Protein 3CFY (pdb70)

Nearest PDB structures (foldseek):
  3cfy-assembly1_A  TM=1.008E+00  e=1.230E-26  Vibrio parahaemolyticus RIMD 2210633
  1mvo-assembly1_A-2  TM=9.222E-01  e=8.672E-12  Bacillus subtilis
  3crn-assembly1_B  TM=9.341E-01  e=2.463E-11  Methanospirillum hungatei JF-1
  4l4u-assembly1_A-2  TM=9.033E-01  e=1.283E-11  Aquifex aeolicus VF5
  6ont-assembly1_A-2  TM=9.443E-01  e=9.083E-11  Francisella tularensis subsp. novicida U112

CATH classification: 3.40.50.2300

Organism: Vibrio parahaemolyticus serotype O3:K6 (strain RIMD 2210633) (NCBI:txid223926)

Secondary structure (DSSP, 8-state):
---EEEEE-S-TTHHHHHHHHTTTSSSEEEEESSHHHHHHHHHHH--SEEEE-SB-SSSBHHHHHHHHHHTT---EEEEEESS--HHHHHHHHHTT-SEEEESS--HHHHHHHHHHHHHHHHHHHTTS--

Foldseek 3Di:
DAFEEEEEALPVVVVVVLCVLCVVPRHHYDYDRALVVLLVCCVPVVGAEYAFEQDGDPDGSVVSLVSCVVVVRNYAYEYEYEPDDPVNQVVVVVSPHPYYHYPPDDSVRSVVSVVVSSVVSVVVVVVPDD

B-factor: mean 80.43, std 20.16, range [31.16, 146.79]

InterPro domains:
  IPR001789 Signal transduction response regulator, receiver domain [PF00072] (5-114)
  IPR001789 Signal transduction response regulator, receiver domain [PS50110] (4-118)
  IPR001789 Signal transduction response regulator, receiver domain [SM00448] (3-114)
  IPR002078 RNA polymerase sigma factor 54 interaction domain [PF00158] (143-308)
  IPR002078 RNA polymerase sigma factor 54 interaction domain [PS50045] (142-371)
  IPR002197 DNA binding HTH domain, Fis-type [PF02954] (464-500)
  IPR003593 AAA+ ATPase domain [SM00382] (162-304)
  IPR009057 Homedomain-like superfamily [SSF46689] (457-505)
  IPR011006 CheY-like superfamily [SSF52172] (3-186)
  IPR025943 Sigma-54 interaction domain, ATP-binding site 2 [PS00676] (228-243)
  IPR025944 Sigma-54 interaction domain, conserved site [PS00688] (355-364)
  IPR027417 P-loop containing nucleoside triphosphate hydrolase [G3DSA:3.40.50.300] (133-313)
  IPR027417 P-loop containing nucleoside triphosphate hydrolase [SSF52540] (142-385)
  IPR058031 NorR-like, AAA+ ATPase lid domain [PF25601] (314-396)

Solvent-accessible surface area: 7738 Å² total; per-residue (Å²): 234,133,34,82,0,0,0,0,2,62,53,28,93,48,0,115,71,4,62,112,46,2,142,142,38,95,8,52,32,80,40,19,86,35,0,148,54,0,21,91,37,0,83,184,19,130,1,74,0,0,2,0,4,29,158,14,97,74,52,43,0,46,63,0,2,48,96,8,75,155,77,124,26,123,14,11,2,0,1,0,3,63,195,17,63,124,102,75,22,76,73,1,76,141,80,48,6,69,34,31,1,106,49,131,15,96,41,89,124,0,60,84,6,0,35,73,8,20,132,121,40,105,118,131,80,99,102,141,54,241

Radius of gyration: 13.71 Å; Cα contacts (8 Å, |Δi|>4): 197; chains: 1; bounding box: 28×31×40 Å

Sequence (130 aa):
LRPRVLLVEDSTSLAILYKQQYVKDEPYDIFHVETGRDAIQFIERSKPQLIILDLKLPDMSGEDVLDWINQNDIPTSVIIATAHGSVDLAVNLIQKGAEDFLEKKPINADRLKTSVALHLKRAKLEDLVEGH

Structure (mmCIF, N/CA/C/O backbone):
data_3CFY
#
_entry.id   3CFY
#
_cell.length_a   58.203
_cell.length_b   58.203
_cell.length_c   96.692
_cell.angle_alpha   90.00
_cell.angle_beta   90.00
_cell.angle_gamma   90.00
#
_symmetry.space_group_name_H-M   'P 42 21 2'
#
loop_
_entity.id
_entity.type
_entity.pdbx_description
1 polymer 'Putative LuxO repressor protein'
2 water water
#
loop_
_atom_site.group_PDB
_atom_site.id
_atom_site.type_symbol
_atom_site.label_atom_id
_atom_site.label_alt_id
_atom_site.label_comp_id
_atom_site.label_asym_id
_atom_site.label_entity_id
_atom_site.label_seq_id
_atom_site.pdbx_PDB_ins_code
_atom_site.Cartn_x
_atom_site.Cartn_y
_atom_site.Cartn_z
_atom_site.occupancy
_atom_site.B_iso_or_equiv
_atom_site.auth_seq_id
_atom_site.auth_comp_id
_atom_site.auth_asym_id
_atom_site.auth_atom_id
_atom_site.pdbx_PDB_model_num
ATOM 1 N N . LEU A 1 3 ? 5.421 -9.212 29.578 1.00 114.23 1 LEU A N 1
ATOM 2 C CA . LEU A 1 3 ? 5.705 -10.631 29.209 1.00 115.29 1 LEU A CA 1
ATOM 3 C C . LEU A 1 3 ? 6.095 -10.758 27.732 1.00 112.19 1 LEU A C 1
ATOM 4 O O . LEU A 1 3 ? 7.178 -11.252 27.407 1.00 112.51 1 LEU A O 1
ATOM 9 N N . ARG A 1 4 ? 5.204 -10.301 26.851 1.00 105.45 2 ARG A N 1
ATOM 10 C CA . ARG A 1 4 ? 5.387 -10.386 25.401 1.00 92.23 2 ARG A CA 1
ATOM 11 C C . ARG A 1 4 ? 6.029 -9.107 24.860 1.00 84.74 2 ARG A C 1
ATOM 12 O O . ARG A 1 4 ? 5.536 -8.013 25.132 1.00 84.92 2 ARG A O 1
ATOM 20 N N . PRO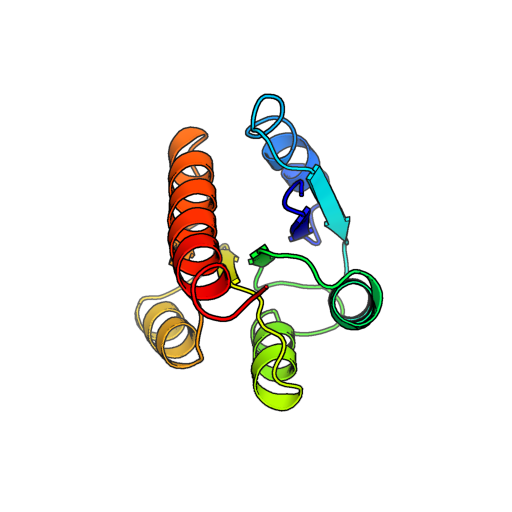 A 1 5 ? 7.142 -9.244 24.111 1.00 79.58 3 PRO A N 1
ATOM 21 C CA . PRO A 1 5 ? 7.874 -8.133 23.478 1.00 75.41 3 PRO A CA 1
ATOM 22 C C . PRO A 1 5 ? 7.067 -7.311 22.468 1.00 71.03 3 PRO A C 1
ATOM 23 O O . PRO A 1 5 ? 6.215 -7.857 21.766 1.00 69.13 3 PRO A O 1
ATOM 27 N N . ARG A 1 6 ? 7.348 -6.007 22.423 1.00 68.52 4 ARG A N 1
ATOM 28 C CA . ARG A 1 6 ? 6.775 -5.081 21.447 1.00 69.07 4 ARG A CA 1
ATOM 29 C C . ARG A 1 6 ? 7.848 -4.620 20.471 1.00 67.77 4 ARG A C 1
ATOM 30 O O . ARG A 1 6 ? 8.930 -4.203 20.886 1.00 73.01 4 ARG A O 1
ATOM 38 N N . VAL A 1 7 ? 7.544 -4.686 19.179 1.00 61.96 5 VAL A N 1
ATOM 39 C CA . VAL A 1 7 ? 8.454 -4.203 18.143 1.00 51.37 5 VAL A CA 1
ATOM 40 C C . VAL A 1 7 ? 7.777 -3.047 17.416 1.00 53.09 5 VAL A C 1
ATOM 41 O O . VAL A 1 7 ? 6.635 -3.180 16.982 1.00 56.14 5 VAL A O 1
ATOM 45 N N . LEU A 1 8 ? 8.460 -1.904 17.325 1.00 51.52 6 LEU A N 1
ATOM 46 C CA . LEU A 1 8 ? 7.974 -0.780 16.515 1.00 53.23 6 LEU A CA 1
ATOM 47 C C . LEU A 1 8 ? 8.663 -0.757 15.156 1.00 49.59 6 LEU A C 1
ATOM 48 O O . LEU A 1 8 ? 9.854 -1.024 15.051 1.00 57.61 6 LEU A O 1
ATOM 53 N N . LEU A 1 9 ? 7.892 -0.437 14.126 1.00 48.72 7 LEU A N 1
ATOM 54 C CA . LEU A 1 9 ? 8.366 -0.378 12.759 1.00 47.94 7 LEU A CA 1
ATOM 55 C C . LEU A 1 9 ? 8.111 1.036 12.303 1.00 51.13 7 LEU A C 1
ATOM 56 O O . LEU A 1 9 ? 6.964 1.481 12.297 1.00 56.13 7 LEU A O 1
ATOM 61 N N . VAL A 1 10 ? 9.166 1.756 11.937 1.00 52.49 8 VAL A N 1
ATOM 62 C CA . VAL A 1 10 ? 9.024 3.157 11.527 1.00 51.12 8 VAL A CA 1
ATOM 63 C C . VAL A 1 10 ? 9.321 3.307 10.038 1.00 60.28 8 VAL A C 1
ATOM 64 O O . VAL A 1 10 ? 10.475 3.426 9.645 1.00 62.53 8 VAL A O 1
ATOM 68 N N . GLU A 1 11 ? 8.270 3.288 9.220 1.00 68.77 9 GLU A N 1
ATOM 69 C CA . GLU A 1 11 ? 8.401 3.343 7.762 1.00 79.82 9 GLU A CA 1
ATOM 70 C C . GLU A 1 11 ? 7.422 4.325 7.146 1.00 82.15 9 GLU A C 1
ATOM 71 O O . GLU A 1 11 ? 6.223 4.251 7.411 1.00 83.53 9 GLU A O 1
ATOM 77 N N . ASP A 1 12 ? 7.934 5.234 6.317 1.00 88.06 10 ASP A N 1
ATOM 78 C CA . ASP A 1 12 ? 7.083 6.115 5.510 1.00 92.75 10 ASP A CA 1
ATOM 79 C C . ASP A 1 12 ? 6.344 5.326 4.424 1.00 93.76 10 ASP A C 1
ATOM 80 O O . ASP A 1 12 ? 5.163 5.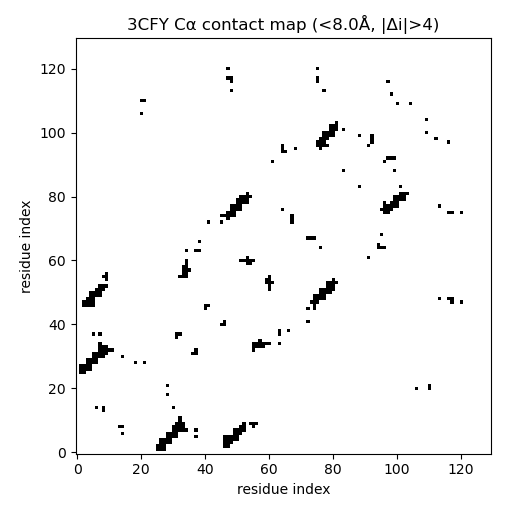567 4.170 1.00 96.69 10 ASP A O 1
ATOM 85 N N . SER A 1 13 ? 7.044 4.375 3.808 1.00 95.16 11 SER A N 1
ATOM 86 C CA . SER A 1 13 ? 6.450 3.462 2.841 1.00 96.88 11 SER A CA 1
ATOM 87 C C . SER A 1 13 ? 5.642 2.392 3.567 1.00 97.48 11 SER A C 1
ATOM 88 O O . SER A 1 13 ? 6.141 1.296 3.850 1.00 97.74 11 SER A O 1
ATOM 91 N N . THR A 1 14 ? 4.383 2.714 3.849 1.00 99.68 12 THR A N 1
ATOM 92 C CA . THR A 1 14 ? 3.496 1.827 4.598 1.00 103.80 12 THR A CA 1
ATOM 93 C C . THR A 1 14 ? 2.942 0.642 3.824 1.00 105.11 12 THR A C 1
ATOM 94 O O . THR A 1 14 ? 2.027 -0.035 4.296 1.00 105.72 12 THR A O 1
ATOM 95 N N . SER A 1 15 ? 3.480 0.411 2.629 1.00 104.89 13 SER A N 1
ATOM 96 C CA . SER A 1 15 ? 3.207 -0.795 1.861 1.00 101.28 13 SER A CA 1
ATOM 97 C C . SER A 1 15 ? 4.265 -1.834 2.224 1.00 99.27 13 SER A C 1
ATOM 98 O O . SER A 1 15 ? 3.968 -3.026 2.343 1.00 103.12 13 SER A O 1
ATOM 101 N N . LEU A 1 16 ? 5.495 -1.358 2.422 1.00 93.47 14 LEU A N 1
ATOM 102 C CA . LEU A 1 16 ? 6.635 -2.196 2.801 1.00 90.17 14 LEU A CA 1
ATOM 103 C C . LEU A 1 16 ? 6.558 -2.646 4.262 1.00 93.85 14 LEU A C 1
ATOM 104 O O . LEU A 1 16 ? 7.140 -3.665 4.647 1.00 93.30 14 LEU A O 1
ATOM 109 N N . ALA A 1 17 ? 5.832 -1.871 5.063 1.00 95.32 15 ALA A N 1
ATOM 110 C CA . ALA A 1 17 ? 5.601 -2.174 6.468 1.00 94.39 15 ALA A CA 1
ATOM 111 C C . ALA A 1 17 ? 4.743 -3.415 6.676 1.00 96.26 15 ALA A C 1
ATOM 112 O O . ALA A 1 17 ? 4.994 -4.188 7.600 1.00 100.08 15 ALA A O 1
ATOM 114 N N . ILE A 1 18 ? 3.733 -3.599 5.827 1.00 96.71 16 ILE A N 1
ATOM 115 C CA . ILE A 1 18 ? 2.846 -4.764 5.920 1.00 100.07 16 ILE A CA 1
ATOM 116 C C . ILE A 1 18 ? 3.583 -6.037 5.490 1.00 98.59 16 ILE A C 1
ATOM 117 O O . ILE A 1 18 ? 3.317 -7.119 6.016 1.00 99.41 16 ILE A O 1
ATOM 122 N N . LEU A 1 19 ? 4.515 -5.892 4.546 1.00 97.02 17 LEU A N 1
ATOM 123 C CA . LEU A 1 19 ? 5.389 -6.988 4.128 1.00 93.78 17 LEU A CA 1
ATOM 124 C C . LEU A 1 19 ? 6.325 -7.392 5.265 1.00 95.20 17 LEU A C 1
ATOM 125 O O . LEU A 1 19 ? 6.600 -8.579 5.469 1.00 94.82 17 LEU A O 1
ATOM 130 N N . TYR A 1 20 ? 6.801 -6.391 6.001 1.00 97.21 18 TYR A N 1
ATOM 131 C CA . TYR A 1 20 ? 7.632 -6.617 7.179 1.00 100.20 18 TYR A CA 1
ATOM 132 C C . TYR A 1 20 ? 6.823 -7.224 8.331 1.00 99.87 18 TYR A C 1
ATOM 133 O O . TYR A 1 20 ? 7.365 -7.968 9.151 1.00 99.32 18 TYR A O 1
ATOM 142 N N . LYS A 1 21 ? 5.530 -6.899 8.379 1.00 98.78 19 LYS A N 1
ATOM 143 C CA . LYS A 1 21 ? 4.589 -7.528 9.308 1.00 95.61 19 LYS A CA 1
ATOM 144 C C . LYS A 1 21 ? 4.253 -8.952 8.868 1.00 93.47 19 LYS A C 1
ATOM 145 O O . LYS A 1 21 ? 3.964 -9.801 9.712 1.00 95.24 19 LYS A O 1
ATOM 151 N N . GLN A 1 22 ? 4.280 -9.191 7.553 1.00 90.89 20 GLN A N 1
ATOM 152 C CA A GLN A 1 22 ? 4.021 -10.515 6.983 0.50 91.11 20 GLN A CA 1
ATOM 153 C CA B GLN A 1 22 ? 4.021 -10.514 6.992 0.50 92.71 20 GLN A CA 1
ATOM 154 C C . GLN A 1 22 ? 5.185 -11.453 7.294 1.00 94.65 20 GLN A C 1
ATOM 155 O O . GLN A 1 22 ? 4.980 -12.640 7.565 1.00 96.72 20 GLN A O 1
ATOM 166 N N . TYR A 1 23 ? 6.401 -10.904 7.256 1.00 97.96 21 TYR A N 1
ATOM 167 C CA . TYR A 1 23 ? 7.629 -11.641 7.567 1.00 100.56 21 TYR A CA 1
ATOM 168 C C . TYR A 1 23 ? 7.647 -12.178 8.996 1.00 97.65 21 TYR A C 1
ATOM 169 O O . TYR A 1 23 ? 8.040 -13.323 9.233 1.00 96.38 21 TYR A O 1
ATOM 178 N N . VAL A 1 24 ? 7.216 -11.338 9.936 1.00 95.08 22 VAL A N 1
ATOM 179 C CA . VAL A 1 24 ? 7.277 -11.650 11.365 1.00 92.38 22 VAL A CA 1
ATOM 180 C C . VAL A 1 24 ? 5.900 -12.043 11.949 1.00 93.05 22 VAL A C 1
ATOM 181 O O . VAL A 1 24 ? 5.695 -11.994 13.168 1.00 87.71 22 VAL A O 1
ATOM 185 N N . LYS A 1 25 ? 4.984 -12.454 11.062 1.00 96.90 23 LYS A N 1
ATOM 186 C CA . LYS A 1 25 ? 3.605 -12.858 11.409 1.00 97.81 23 LYS A CA 1
ATOM 187 C C . LYS A 1 25 ? 3.514 -13.977 12.445 1.00 96.43 23 LYS A C 1
ATOM 188 O O . LYS A 1 25 ? 2.652 -13.942 13.328 1.00 95.81 23 LYS A O 1
ATOM 194 N N . ASP A 1 26 ? 4.399 -14.966 12.320 1.00 96.15 24 ASP A N 1
ATOM 195 C CA . ASP A 1 26 ? 4.430 -16.115 13.225 1.00 94.39 24 ASP A CA 1
ATOM 196 C C . ASP A 1 26 ? 5.623 -16.063 14.186 1.00 86.41 24 ASP A C 1
ATOM 197 O O . ASP A 1 26 ? 6.158 -17.095 14.598 1.00 84.09 24 ASP A O 1
ATOM 202 N N . GLU A 1 27 ? 6.019 -14.844 14.538 1.00 80.73 25 GLU A N 1
ATOM 203 C CA . GLU A 1 27 ? 7.076 -14.598 15.511 1.00 74.01 25 GLU A CA 1
ATOM 204 C C . GLU A 1 27 ? 6.438 -14.183 16.837 1.00 68.63 25 GLU A C 1
ATOM 205 O O . GLU A 1 27 ? 5.386 -13.544 16.832 1.00 66.82 25 GLU A O 1
ATOM 211 N N . PRO A 1 28 ? 7.063 -14.547 17.979 1.00 65.85 26 PRO A N 1
ATOM 212 C CA . PRO A 1 28 ? 6.454 -14.353 19.300 1.00 63.69 26 PRO A CA 1
ATOM 213 C C . PRO A 1 28 ? 6.568 -12.935 19.872 1.00 64.44 26 PRO A C 1
ATOM 214 O O . PRO A 1 28 ? 6.929 -12.765 21.042 1.00 67.08 26 PRO A O 1
ATOM 218 N N . TYR A 1 29 ? 6.262 -11.934 19.054 1.00 60.15 27 TYR A N 1
ATOM 219 C CA . TYR A 1 29 ? 6.193 -10.552 19.511 1.00 62.44 27 TYR A CA 1
ATOM 220 C C . TYR A 1 29 ? 5.131 -9.775 18.745 1.00 67.74 27 TYR A C 1
ATOM 221 O O . TYR A 1 29 ? 4.732 -10.175 17.649 1.00 71.14 27 TYR A O 1
ATOM 230 N N . ASP A 1 30 ? 4.686 -8.664 19.326 1.00 71.25 28 ASP A N 1
ATOM 231 C CA . ASP A 1 30 ? 3.721 -7.784 18.674 1.00 72.19 28 ASP A CA 1
ATOM 232 C C . ASP A 1 30 ? 4.443 -6.736 17.834 1.00 69.47 28 ASP A C 1
ATOM 233 O O . ASP A 1 30 ? 5.427 -6.138 18.283 1.00 69.89 28 ASP A O 1
ATOM 238 N N . ILE A 1 31 ? 3.955 -6.525 16.614 1.00 64.74 29 ILE A N 1
ATOM 239 C CA . ILE A 1 31 ? 4.535 -5.525 15.719 1.00 61.98 29 ILE A CA 1
ATOM 240 C C . ILE A 1 31 ? 3.563 -4.364 15.440 1.00 62.20 29 ILE A C 1
ATOM 241 O O . ILE A 1 31 ? 2.400 -4.576 15.098 1.00 65.47 29 ILE A O 1
ATOM 246 N N . PHE A 1 32 ? 4.050 -3.143 15.645 1.00 62.07 30 PHE A N 1
ATOM 247 C CA . PHE A 1 32 ? 3.266 -1.930 15.452 1.00 62.69 30 PHE A CA 1
ATOM 248 C C . PHE A 1 32 ? 3.970 -1.045 14.440 1.00 62.61 30 PHE A C 1
ATOM 249 O O . PHE A 1 32 ? 5.200 -1.019 14.383 1.00 67.60 30 PHE A O 1
ATOM 257 N N . HIS A 1 33 ? 3.190 -0.309 13.657 1.00 58.03 31 HIS A N 1
ATOM 258 C CA . HIS A 1 33 ? 3.736 0.488 12.570 1.00 58.82 31 HIS A CA 1
ATOM 259 C C . HIS A 1 33 ? 3.351 1.963 12.673 1.00 58.81 31 HIS A C 1
ATOM 260 O O . HIS A 1 33 ? 2.193 2.293 12.931 1.00 63.01 31 HIS A O 1
ATOM 267 N N . VAL A 1 34 ? 4.339 2.839 12.489 1.00 57.85 32 VAL A N 1
ATOM 268 C CA . VAL A 1 34 ? 4.115 4.285 12.360 1.00 58.56 32 VAL A CA 1
ATOM 269 C C . VAL A 1 34 ? 4.759 4.819 11.070 1.00 59.31 32 VAL A C 1
ATOM 270 O O . VAL A 1 34 ? 5.674 4.197 10.530 1.00 59.36 32 VAL A O 1
ATOM 274 N N . GLU A 1 35 ? 4.282 5.967 10.587 1.00 64.86 33 GLU A N 1
ATOM 275 C CA . GLU A 1 35 ? 4.708 6.498 9.285 1.00 70.05 33 GLU A CA 1
ATOM 276 C C . GLU A 1 35 ? 5.664 7.686 9.366 1.00 70.43 33 GLU A C 1
ATOM 277 O O . GLU A 1 35 ? 6.469 7.899 8.457 1.00 73.19 33 GLU A O 1
ATOM 283 N N . THR A 1 36 ? 5.561 8.462 10.445 1.00 68.47 34 THR A N 1
ATOM 284 C CA . THR A 1 36 ? 6.357 9.678 10.617 1.00 64.47 34 THR A CA 1
ATOM 285 C C . THR A 1 36 ? 7.262 9.587 11.834 1.00 65.90 34 THR A C 1
ATOM 286 O O . THR A 1 36 ? 7.029 8.770 12.727 1.00 67.24 34 THR A O 1
ATOM 290 N N . GLY A 1 37 ? 8.280 10.446 11.864 1.00 65.97 35 GLY A N 1
ATOM 291 C CA . GLY A 1 37 ? 9.236 10.504 12.966 1.00 62.22 35 GLY A CA 1
ATOM 292 C C . GLY A 1 37 ? 8.641 10.948 14.291 1.00 65.97 35 GLY A C 1
ATOM 293 O O . GLY A 1 37 ? 9.047 10.463 15.349 1.00 67.06 35 GLY A O 1
ATOM 294 N N . ARG A 1 38 ? 7.675 11.862 14.242 1.00 66.18 36 ARG A N 1
ATOM 295 C CA . ARG A 1 38 ? 7.039 12.348 15.466 1.00 68.13 36 ARG A CA 1
ATOM 296 C C . ARG A 1 38 ? 6.067 11.346 16.086 1.00 67.32 36 ARG A C 1
ATOM 297 O O . ARG A 1 38 ? 5.919 11.309 17.307 1.00 68.44 36 ARG A O 1
ATOM 305 N N . ASP A 1 39 ? 5.424 10.530 15.250 1.00 68.26 37 ASP A N 1
ATOM 306 C CA . ASP A 1 39 ? 4.563 9.439 15.727 1.00 67.04 37 ASP A CA 1
ATOM 307 C C . ASP A 1 39 ? 5.385 8.301 16.331 1.00 66.22 37 ASP A C 1
ATOM 308 O O . ASP A 1 39 ? 4.922 7.611 17.245 1.00 63.75 37 ASP A O 1
ATOM 313 N N . ALA A 1 40 ? 6.595 8.112 15.803 1.00 62.78 38 ALA A N 1
ATOM 314 C CA . ALA A 1 40 ? 7.553 7.159 16.349 1.00 58.68 38 ALA A CA 1
ATOM 315 C C . ALA A 1 40 ? 7.957 7.568 17.759 1.00 62.33 38 ALA A C 1
ATOM 316 O O . ALA A 1 40 ? 7.804 6.785 18.693 1.00 63.57 38 ALA A O 1
ATOM 318 N N . ILE A 1 41 ? 8.438 8.806 17.894 1.00 61.79 39 ILE A N 1
ATOM 319 C CA . ILE A 1 41 ? 8.836 9.394 19.172 1.00 61.39 39 ILE A CA 1
ATOM 320 C C . ILE A 1 41 ? 7.737 9.288 20.226 1.00 64.53 39 ILE A C 1
ATOM 321 O O . ILE A 1 41 ? 8.008 8.901 21.365 1.00 68.62 39 ILE A O 1
ATOM 326 N N . GLN A 1 42 ? 6.502 9.583 19.822 1.00 65.62 40 GLN A N 1
ATOM 327 C CA . GLN A 1 42 ? 5.346 9.520 20.713 1.00 70.28 40 GLN A CA 1
ATOM 328 C C . GLN A 1 42 ? 4.989 8.095 21.118 1.00 69.68 40 GLN A C 1
ATOM 329 O O . GLN A 1 42 ? 4.483 7.872 22.216 1.00 78.28 40 GLN A O 1
ATOM 335 N N . PHE A 1 43 ? 5.254 7.139 20.231 1.00 70.06 41 PHE A N 1
ATOM 336 C CA . PHE A 1 43 ? 5.071 5.723 20.543 1.00 61.82 41 PHE A CA 1
ATOM 337 C C . PHE A 1 43 ? 6.125 5.262 21.546 1.00 61.23 41 PHE A C 1
ATOM 338 O O . PHE A 1 43 ? 5.827 4.473 22.437 1.00 62.69 41 PHE A O 1
ATOM 346 N N . ILE A 1 44 ? 7.352 5.751 21.381 1.00 63.70 42 ILE A N 1
ATOM 347 C CA . ILE A 1 44 ? 8.465 5.417 22.270 1.00 69.07 42 ILE A CA 1
ATOM 348 C C . ILE A 1 44 ? 8.219 5.949 23.688 1.00 75.03 42 ILE A C 1
ATOM 349 O O . ILE A 1 44 ? 8.412 5.226 24.663 1.00 76.16 42 ILE A O 1
ATOM 354 N N . GLU A 1 45 ? 7.772 7.200 23.788 1.00 81.46 43 GLU A N 1
ATOM 355 C CA . GLU A 1 45 ? 7.529 7.844 25.083 1.00 85.90 43 GLU A CA 1
ATOM 356 C C . GLU A 1 45 ? 6.339 7.249 25.845 1.00 88.00 43 GLU A C 1
ATOM 357 O O . GLU A 1 45 ? 6.337 7.236 27.076 1.00 92.02 43 GLU A O 1
ATOM 363 N N . ARG A 1 46 ? 5.345 6.747 25.112 1.00 88.82 44 ARG A N 1
ATOM 364 C CA . ARG A 1 46 ? 4.150 6.151 25.715 1.00 91.86 44 ARG A CA 1
ATOM 365 C C . ARG A 1 46 ? 4.283 4.632 25.903 1.00 92.80 44 ARG A C 1
ATOM 366 O O . ARG A 1 46 ? 4.367 4.150 27.038 1.00 91.71 44 ARG A O 1
ATOM 374 N N . SER A 1 47 ? 4.310 3.896 24.790 1.00 91.57 45 SER A N 1
ATOM 375 C CA . SER A 1 47 ? 4.286 2.427 24.798 1.00 88.36 45 SER A CA 1
ATOM 376 C C . SER A 1 47 ? 5.604 1.769 25.227 1.00 89.66 45 SER A C 1
ATOM 377 O O . SER A 1 47 ? 5.589 0.650 25.742 1.00 93.99 45 SER A O 1
ATOM 380 N N . LYS A 1 48 ? 6.719 2.474 25.019 1.00 89.97 46 LYS A N 1
ATOM 381 C CA . LYS A 1 48 ? 8.089 1.995 25.317 1.00 91.88 46 LYS A CA 1
ATOM 382 C C . LYS A 1 48 ? 8.427 0.616 24.721 1.00 88.16 46 LYS A C 1
ATOM 383 O O . LYS A 1 48 ? 8.561 -0.359 25.473 1.00 86.76 46 LYS A O 1
ATOM 389 N N . PRO A 1 49 ? 8.570 0.528 23.376 1.00 83.56 47 PRO A N 1
ATOM 390 C CA . PRO A 1 49 ? 8.789 -0.777 22.742 1.00 77.68 47 PRO A CA 1
ATOM 391 C C . PRO A 1 49 ? 10.187 -1.334 23.013 1.00 74.36 47 PRO A C 1
ATOM 392 O O . PRO A 1 49 ? 11.090 -0.580 23.380 1.00 74.66 47 PRO A O 1
ATOM 396 N N . GLN A 1 50 ? 10.341 -2.648 22.849 1.00 69.90 48 GLN A N 1
ATOM 397 C CA . GLN A 1 50 ? 11.605 -3.338 23.120 1.00 64.96 48 GLN A CA 1
ATOM 398 C C . GLN A 1 50 ? 12.635 -3.137 22.011 1.00 63.08 48 GLN A C 1
ATOM 399 O O . GLN A 1 50 ? 13.836 -3.060 22.285 1.00 63.24 48 GLN A O 1
ATOM 405 N N . LEU A 1 51 ? 12.157 -3.055 20.770 1.00 55.82 49 LEU A N 1
ATOM 406 C CA . LEU A 1 51 ? 13.019 -2.881 19.607 1.00 50.12 49 LEU A CA 1
ATOM 407 C C . LEU A 1 51 ? 12.342 -2.015 18.554 1.00 51.94 49 LEU A C 1
ATOM 408 O O . LEU A 1 51 ? 11.131 -2.091 18.371 1.00 58.01 49 LEU A O 1
ATOM 413 N N . ILE A 1 52 ? 13.138 -1.193 17.873 1.00 52.81 50 ILE A N 1
ATOM 414 C CA . ILE A 1 52 ? 12.672 -0.367 16.763 1.00 52.99 50 ILE A CA 1
ATOM 415 C C . ILE A 1 52 ? 13.355 -0.812 15.481 1.00 50.77 50 ILE A C 1
ATOM 416 O O . ILE A 1 52 ? 14.579 -0.960 15.450 1.00 52.24 50 ILE A O 1
ATOM 421 N N . ILE A 1 53 ? 12.565 -1.048 14.436 1.00 50.07 51 ILE A N 1
ATOM 422 C CA . ILE A 1 53 ? 13.106 -1.174 13.086 1.00 47.68 51 ILE A CA 1
ATOM 423 C C . ILE A 1 53 ? 12.932 0.181 12.419 1.00 50.37 51 ILE A C 1
ATOM 424 O O . ILE A 1 53 ? 11.822 0.551 12.042 1.00 58.86 51 ILE A O 1
ATOM 429 N N . LEU A 1 54 ? 14.033 0.917 12.278 1.00 57.23 52 LEU A N 1
ATOM 430 C CA . LEU A 1 54 ? 13.988 2.332 11.898 1.00 57.06 52 LEU A CA 1
ATOM 431 C C . LEU A 1 54 ? 14.451 2.632 10.476 1.00 63.29 52 LEU A C 1
ATOM 432 O O . LEU A 1 54 ? 15.581 2.322 10.107 1.00 71.35 52 LEU A O 1
ATOM 437 N N . ASP A 1 55 ? 13.573 3.254 9.691 1.00 66.63 53 ASP A N 1
ATOM 438 C CA . ASP A 1 55 ? 13.932 3.755 8.369 1.00 69.46 53 ASP A CA 1
ATOM 439 C C . ASP A 1 55 ? 14.597 5.116 8.517 1.00 71.80 53 ASP A C 1
ATOM 440 O O . ASP A 1 55 ? 14.181 5.924 9.347 1.00 73.01 53 ASP A O 1
ATOM 445 N N . LEU A 1 56 ? 15.630 5.364 7.714 1.00 72.76 54 LEU A N 1
ATOM 446 C CA . LEU A 1 56 ? 16.345 6.639 7.759 1.00 71.75 54 LEU A CA 1
ATOM 447 C C . LEU A 1 56 ? 15.603 7.783 7.078 1.00 72.54 54 LEU A C 1
ATOM 448 O O . LEU A 1 56 ? 15.716 8.928 7.507 1.00 71.93 54 LEU A O 1
ATOM 453 N N . LYS A 1 57 ? 14.858 7.479 6.018 1.00 78.62 55 LYS A N 1
ATOM 454 C CA . LYS A 1 57 ? 14.114 8.511 5.298 1.00 82.07 55 LYS A CA 1
ATOM 455 C C . LYS A 1 57 ? 12.675 8.594 5.788 1.00 82.37 55 LYS A C 1
ATOM 456 O O . LYS A 1 57 ? 11.870 7.685 5.570 1.00 85.80 55 LY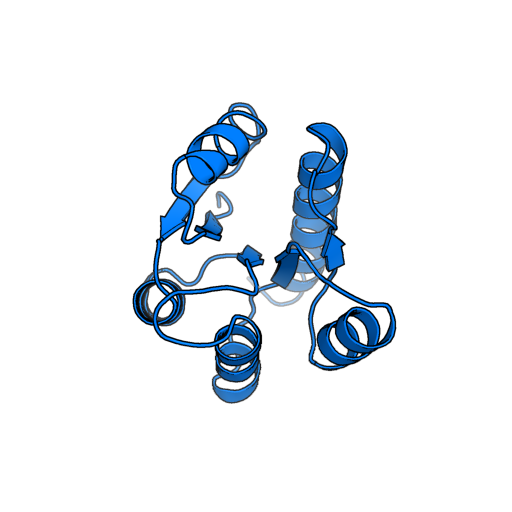S A O 1
ATOM 462 N N . LEU A 1 58 ? 12.374 9.695 6.466 1.00 80.03 56 LEU A N 1
ATOM 463 C CA . LEU A 1 58 ? 11.046 9.951 7.004 1.00 78.36 56 LEU A CA 1
ATOM 464 C C . LEU A 1 58 ? 10.597 11.346 6.559 1.00 80.82 56 LEU A C 1
ATOM 465 O O . LEU A 1 58 ? 11.441 12.228 6.380 1.00 84.14 56 LEU A O 1
ATOM 470 N N . PRO A 1 59 ? 9.274 11.546 6.358 1.00 80.19 57 PRO A N 1
ATOM 471 C CA . PRO A 1 59 ? 8.771 12.803 5.783 1.00 79.55 57 PRO A CA 1
ATOM 472 C C . PRO A 1 59 ? 8.882 14.059 6.658 1.00 80.23 57 PRO A C 1
ATOM 473 O O . PRO A 1 59 ? 8.801 15.169 6.124 1.00 81.42 57 PRO A O 1
ATOM 477 N N . ASP A 1 60 ? 9.060 13.897 7.970 1.00 74.84 58 ASP A N 1
ATOM 478 C CA . ASP A 1 60 ? 9.118 15.051 8.878 1.00 69.39 58 ASP A CA 1
ATOM 479 C C . ASP A 1 60 ? 10.502 15.356 9.464 1.00 70.97 58 ASP A C 1
ATOM 480 O O . ASP A 1 60 ? 10.797 16.507 9.794 1.00 74.44 58 ASP A O 1
ATOM 485 N N . MET A 1 61 ? 11.340 14.327 9.578 1.00 68.92 59 MET A N 1
ATOM 486 C CA . MET A 1 61 ? 12.679 14.448 10.168 1.00 65.33 59 MET A CA 1
ATOM 487 C C . MET A 1 61 ? 13.573 13.310 9.672 1.00 70.38 59 MET A C 1
ATOM 488 O O . MET A 1 61 ? 13.152 12.503 8.845 1.00 73.44 59 MET A O 1
ATOM 493 N N . SER A 1 62 ? 14.802 13.249 10.182 1.00 76.61 60 SER A N 1
ATOM 494 C CA . SER A 1 62 ? 15.725 12.154 9.879 1.00 78.79 60 SER A CA 1
ATOM 495 C C . SER A 1 62 ? 15.451 10.936 10.763 1.00 80.04 60 SER A C 1
ATOM 496 O O . SER A 1 62 ? 14.812 11.053 11.811 1.00 84.16 60 SER A O 1
ATOM 499 N N . GLY A 1 63 ? 15.931 9.771 10.331 1.00 78.68 61 GLY A N 1
ATOM 500 C CA . GLY A 1 63 ? 15.879 8.558 11.146 1.00 75.52 61 GLY A CA 1
ATOM 501 C C . GLY A 1 63 ? 16.840 8.696 12.308 1.00 78.24 61 GLY A C 1
ATOM 502 O O . GLY A 1 63 ? 16.520 8.340 13.442 1.00 73.07 61 GLY A O 1
ATOM 503 N N . GLU A 1 64 ? 18.014 9.249 12.007 1.00 80.31 62 GLU A N 1
ATOM 504 C CA . GLU A 1 64 ? 19.040 9.594 12.990 1.00 84.02 62 GLU A CA 1
ATOM 505 C C . GLU A 1 64 ? 18.493 10.438 14.147 1.00 83.06 62 GLU A C 1
ATOM 506 O O . GLU A 1 64 ? 18.922 10.280 15.293 1.00 86.77 62 GLU A O 1
ATOM 512 N N . ASP A 1 65 ? 17.540 11.317 13.837 1.00 77.53 63 ASP A N 1
ATOM 513 C CA . ASP A 1 65 ? 16.899 12.174 14.830 1.00 75.41 63 ASP A CA 1
ATOM 514 C C . ASP A 1 65 ? 16.083 11.389 15.858 1.00 75.19 63 ASP A C 1
ATOM 515 O O . ASP A 1 65 ? 15.971 11.812 17.009 1.00 76.00 63 ASP A O 1
ATOM 520 N N . VAL A 1 66 ? 15.523 10.252 15.440 1.00 74.63 64 VAL A N 1
ATOM 521 C CA . VAL A 1 66 ? 14.803 9.351 16.350 1.00 70.50 64 VAL A CA 1
ATOM 522 C C . VAL A 1 66 ? 15.790 8.642 17.287 1.00 70.76 64 VAL A C 1
ATOM 523 O O . VAL A 1 66 ? 15.544 8.545 18.493 1.00 69.12 64 VAL A O 1
ATOM 527 N N . LEU A 1 67 ? 16.910 8.176 16.727 1.00 70.10 65 LEU A N 1
ATOM 528 C CA . LEU A 1 67 ? 17.998 7.558 17.498 1.00 68.35 65 LEU A CA 1
ATOM 529 C C . LEU A 1 67 ? 18.553 8.539 18.527 1.00 72.50 65 LEU A C 1
ATOM 530 O O . LEU A 1 67 ? 18.808 8.158 19.671 1.00 79.61 65 LEU A O 1
ATOM 535 N N . ASP A 1 68 ? 18.727 9.794 18.108 1.00 72.89 66 ASP A N 1
ATOM 536 C CA . ASP A 1 68 ? 19.202 10.874 18.977 1.00 71.25 66 ASP A CA 1
ATOM 537 C C . ASP A 1 68 ? 18.286 11.113 20.178 1.00 68.73 66 ASP A C 1
ATOM 538 O O . ASP A 1 68 ? 18.759 11.475 21.253 1.00 69.69 66 ASP A O 1
ATOM 543 N N . TRP A 1 69 ? 16.984 10.900 19.982 1.00 67.02 67 TRP A N 1
ATOM 544 C CA . TRP A 1 69 ? 15.979 11.092 21.025 1.00 69.45 67 TRP A CA 1
ATOM 545 C C . TRP A 1 69 ? 16.055 9.997 22.087 1.00 73.45 67 TRP A C 1
ATOM 546 O O . TRP A 1 69 ? 15.784 10.249 23.263 1.00 80.68 67 TRP A O 1
ATOM 557 N N . ILE A 1 70 ? 16.418 8.790 21.659 1.00 73.51 68 ILE A N 1
ATOM 558 C CA . ILE A 1 70 ? 16.546 7.629 22.544 1.00 70.88 68 ILE A CA 1
ATOM 559 C C . ILE A 1 70 ? 17.757 7.778 23.466 1.00 71.52 68 ILE A C 1
ATOM 560 O O . ILE A 1 70 ? 17.684 7.471 24.656 1.00 74.00 68 ILE A O 1
ATOM 565 N N . ASN A 1 71 ? 18.855 8.279 22.907 1.00 71.10 69 ASN A N 1
ATOM 566 C CA . ASN A 1 71 ? 20.066 8.557 23.670 1.00 71.03 69 ASN A CA 1
ATOM 567 C C . ASN A 1 71 ? 19.914 9.714 24.653 1.00 73.31 69 ASN A C 1
ATOM 568 O O . ASN A 1 71 ? 20.518 9.696 25.724 1.00 78.52 69 ASN A O 1
ATOM 573 N N . GLN A 1 72 ? 19.111 10.711 24.291 1.00 75.78 70 GLN A N 1
ATOM 574 C CA . GLN A 1 72 ? 18.894 11.870 25.158 1.00 82.39 70 GLN A CA 1
ATOM 575 C C . GLN A 1 72 ? 17.976 11.561 26.337 1.00 84.67 70 GLN A C 1
ATOM 576 O O . GLN A 1 72 ? 18.264 11.944 27.466 1.00 89.14 70 GLN A O 1
ATOM 582 N N . ASN A 1 73 ? 16.881 10.856 26.080 1.00 84.74 71 ASN A N 1
ATOM 583 C CA . ASN A 1 73 ? 15.927 10.553 27.140 1.00 89.12 71 ASN A CA 1
ATOM 584 C C . ASN A 1 73 ? 16.122 9.190 27.800 1.00 91.73 71 ASN A C 1
ATOM 585 O O . ASN A 1 73 ? 15.277 8.756 28.592 1.00 93.81 71 ASN A O 1
ATOM 590 N N .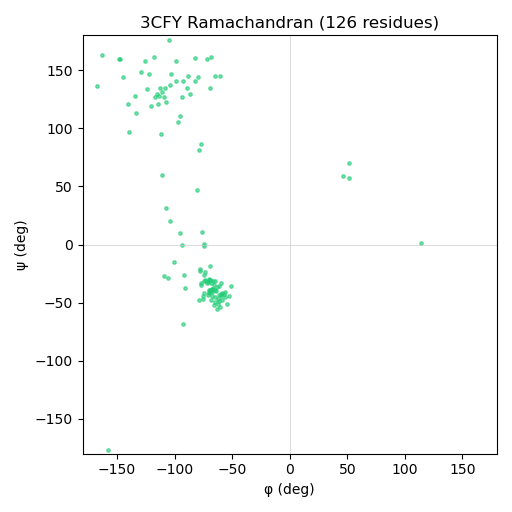 ASP A 1 74 ? 17.247 8.544 27.480 1.00 93.03 72 ASP A N 1
ATOM 591 C CA . ASP A 1 74 ? 17.612 7.210 27.990 1.00 100.77 72 ASP A CA 1
ATOM 592 C C . ASP A 1 74 ? 16.497 6.156 27.956 1.00 99.19 72 ASP A C 1
ATOM 593 O O . ASP A 1 74 ? 16.104 5.606 28.992 1.00 99.95 72 ASP A O 1
ATOM 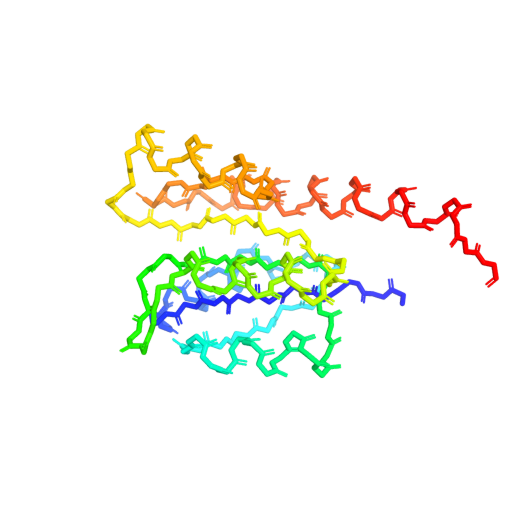598 N N . ILE A 1 75 ? 15.982 5.893 26.760 1.00 93.17 73 ILE A N 1
ATOM 599 C CA . ILE A 1 75 ? 15.013 4.830 26.585 1.00 87.94 73 ILE A CA 1
ATOM 600 C C . ILE A 1 75 ? 15.792 3.541 26.354 1.00 89.83 73 ILE A C 1
ATOM 601 O O . ILE A 1 75 ? 16.708 3.519 25.528 1.00 89.14 73 ILE A O 1
ATOM 606 N N . PRO A 1 76 ? 15.460 2.473 27.107 1.00 90.62 74 PRO A N 1
ATOM 607 C CA . PRO A 1 76 ? 16.049 1.164 26.841 1.00 88.61 74 PRO A CA 1
ATOM 608 C C . PRO A 1 76 ? 15.357 0.490 25.654 1.00 86.54 74 PRO A C 1
ATOM 609 O O . PRO A 1 76 ? 14.466 -0.344 25.835 1.00 88.06 74 PRO A O 1
ATOM 613 N N . THR A 1 77 ? 15.766 0.874 24.448 1.00 81.47 75 THR A N 1
ATOM 614 C CA . THR A 1 77 ? 15.190 0.354 23.218 1.00 76.04 75 THR A CA 1
ATOM 615 C C . THR A 1 77 ? 16.290 0.126 22.189 1.00 76.12 75 THR A C 1
ATOM 616 O O . THR A 1 77 ? 17.008 1.060 21.818 1.00 83.38 75 THR A O 1
ATOM 620 N N . SER A 1 78 ? 16.419 -1.121 21.743 1.00 66.40 76 SER A N 1
ATOM 621 C CA . SER A 1 78 ? 17.350 -1.475 20.684 1.00 60.73 76 SER A CA 1
ATOM 622 C C . SER A 1 78 ? 16.873 -0.898 19.359 1.00 56.63 76 SER A C 1
ATOM 623 O O . SER A 1 78 ? 15.696 -0.970 19.028 1.00 60.87 76 SER A O 1
ATOM 626 N N . VAL A 1 79 ? 17.791 -0.297 18.616 1.00 52.71 77 VAL A N 1
ATOM 627 C CA . VAL A 1 79 ? 17.459 0.265 17.319 1.00 57.18 77 VAL A CA 1
ATOM 628 C C . VAL A 1 79 ? 18.202 -0.500 16.244 1.00 55.25 77 VAL A C 1
ATOM 629 O O . VAL A 1 79 ? 19.427 -0.571 16.274 1.00 68.84 77 VAL A O 1
ATOM 633 N N . ILE A 1 80 ? 17.472 -1.093 15.309 1.00 53.34 78 ILE A N 1
ATOM 634 C CA . ILE A 1 80 ? 18.106 -1.550 14.075 1.00 55.88 78 ILE A CA 1
ATOM 635 C C . ILE A 1 80 ? 17.665 -0.638 12.933 1.00 56.11 78 ILE A C 1
ATOM 636 O O . ILE A 1 80 ? 16.495 -0.265 12.841 1.00 62.45 78 ILE A O 1
ATOM 641 N N . ILE A 1 81 ? 18.610 -0.225 12.100 1.00 58.42 79 ILE A N 1
ATOM 642 C CA . ILE A 1 81 ? 18.269 0.621 10.963 1.00 57.26 79 ILE A CA 1
ATOM 643 C C . ILE A 1 81 ? 18.023 -0.252 9.741 1.00 58.95 79 ILE A C 1
ATOM 644 O O . ILE A 1 81 ? 18.688 -1.265 9.545 1.00 63.87 79 ILE A O 1
ATOM 649 N N . ALA A 1 82 ? 17.021 0.129 8.959 1.00 64.47 80 ALA A N 1
ATOM 650 C CA . ALA A 1 82 ? 16.737 -0.488 7.680 1.00 63.99 80 ALA A CA 1
ATOM 651 C C . ALA A 1 82 ? 16.521 0.648 6.696 1.00 68.39 80 ALA A C 1
ATOM 652 O O . ALA A 1 82 ? 15.555 1.393 6.822 1.00 72.42 80 ALA A O 1
ATOM 654 N N . THR A 1 83 ? 17.422 0.797 5.729 1.00 74.25 81 THR A N 1
ATOM 655 C CA . THR A 1 83 ? 17.360 1.940 4.814 1.00 81.60 81 THR A CA 1
ATOM 656 C C . THR A 1 83 ? 17.867 1.663 3.396 1.00 87.06 81 THR A C 1
ATOM 657 O O . THR A 1 83 ? 18.599 0.697 3.151 1.00 87.34 81 THR A O 1
ATOM 661 N N . ALA A 1 84 ? 17.438 2.519 2.471 1.00 93.55 82 ALA A N 1
ATOM 662 C CA . ALA A 1 84 ? 18.022 2.607 1.142 1.00 99.17 82 ALA A CA 1
ATOM 663 C C . ALA A 1 84 ? 19.000 3.781 1.138 1.00 104.35 82 ALA A C 1
ATOM 664 O O . ALA A 1 84 ? 18.889 4.690 1.972 1.00 102.53 82 ALA A O 1
ATOM 666 N N . HIS A 1 85 ? 19.946 3.742 0.198 1.00 111.43 83 HIS A N 1
ATOM 667 C CA . HIS A 1 85 ? 21.038 4.722 0.072 1.00 118.75 83 HIS A CA 1
ATOM 668 C C . HIS A 1 85 ? 21.812 4.927 1.386 1.00 118.33 83 HIS A C 1
ATOM 669 O O . HIS A 1 85 ? 21.891 6.038 1.918 1.00 120.92 83 HIS A O 1
ATOM 676 N N . GLY A 1 86 ? 22.354 3.830 1.906 1.00 115.99 84 GLY A N 1
ATOM 677 C CA . GLY A 1 86 ? 23.202 3.859 3.091 1.00 113.01 84 GLY A CA 1
ATOM 678 C C . GLY A 1 86 ? 24.621 3.482 2.717 1.00 112.48 84 GLY A C 1
ATOM 679 O O . GLY A 1 86 ? 24.840 2.528 1.966 1.00 112.63 84 GLY A O 1
ATOM 680 N N . SER A 1 87 ? 25.586 4.240 3.231 1.00 110.37 85 SER A N 1
ATOM 681 C CA . SER A 1 87 ? 27.001 3.989 2.956 1.00 104.34 85 SER A CA 1
ATOM 682 C C . SER A 1 87 ? 27.704 3.357 4.158 1.00 100.80 85 SER A C 1
ATOM 683 O O . SER A 1 87 ? 27.094 3.167 5.215 1.00 99.39 85 SER A O 1
ATOM 686 N N . VAL A 1 88 ? 28.981 3.023 3.973 1.00 97.24 86 VAL A N 1
ATOM 687 C CA . VAL A 1 88 ? 29.832 2.490 5.037 1.00 91.77 86 VAL A CA 1
ATOM 688 C C . VAL A 1 88 ? 29.963 3.511 6.168 1.00 91.41 86 VAL A C 1
ATOM 689 O O . VAL A 1 88 ? 29.747 3.176 7.332 1.00 92.20 86 VAL A O 1
ATOM 693 N N . ASP A 1 89 ? 30.271 4.756 5.806 1.00 92.94 87 ASP A N 1
ATOM 694 C CA . ASP A 1 89 ? 30.420 5.857 6.762 1.00 94.70 87 ASP A CA 1
ATOM 695 C C . ASP A 1 89 ? 29.167 6.118 7.590 1.00 93.32 87 ASP A C 1
ATOM 696 O O . ASP A 1 89 ? 29.265 6.359 8.791 1.00 96.36 87 ASP A O 1
ATOM 701 N N . LEU A 1 90 ? 28.002 6.064 6.944 1.00 90.99 88 LEU A N 1
ATOM 702 C CA . LEU A 1 90 ? 26.721 6.270 7.623 1.00 88.26 88 LEU A CA 1
ATOM 703 C C . LEU A 1 90 ? 26.368 5.134 8.577 1.00 83.14 88 LEU A C 1
ATOM 704 O O . LEU A 1 90 ? 25.836 5.379 9.663 1.00 80.11 88 LEU A O 1
ATOM 709 N N . ALA A 1 91 ? 26.674 3.902 8.166 1.00 77.56 89 ALA A N 1
ATOM 710 C CA . ALA A 1 91 ? 26.464 2.716 8.994 1.00 71.28 89 ALA A CA 1
ATOM 711 C C . ALA A 1 91 ? 27.313 2.790 10.257 1.00 71.97 89 ALA A C 1
ATOM 712 O O . ALA A 1 91 ? 26.795 2.642 11.366 1.00 70.38 89 ALA A O 1
ATOM 714 N N . VAL A 1 92 ? 28.607 3.051 10.065 1.00 70.37 90 VAL A N 1
ATOM 715 C CA . VAL A 1 92 ? 29.586 3.177 11.147 1.00 67.49 90 VAL A CA 1
ATOM 716 C C . VAL A 1 92 ? 29.143 4.216 12.173 1.00 70.01 90 VAL A C 1
ATOM 717 O O . VAL A 1 92 ? 29.075 3.923 13.373 1.00 66.09 90 VAL A O 1
ATOM 721 N N . ASN A 1 93 ? 28.796 5.405 11.684 1.00 73.77 91 ASN A N 1
ATOM 722 C CA . ASN A 1 93 ? 28.411 6.522 12.543 1.00 79.46 91 ASN A CA 1
ATOM 723 C C . ASN A 1 93 ? 27.100 6.301 13.301 1.00 74.75 91 ASN A C 1
ATOM 724 O O . ASN A 1 93 ? 26.937 6.786 14.421 1.00 71.94 91 ASN A O 1
ATOM 729 N N . LEU A 1 94 ? 26.186 5.546 12.695 1.00 72.02 92 LEU A N 1
ATOM 730 C CA . LEU A 1 94 ? 24.931 5.186 13.349 1.00 65.47 92 LEU A CA 1
ATOM 731 C C . LEU A 1 94 ? 25.110 4.117 14.416 1.00 64.63 92 LEU A C 1
ATOM 732 O O . LEU A 1 94 ? 24.505 4.220 15.483 1.00 61.26 92 LEU A O 1
ATOM 737 N N . ILE A 1 95 ? 25.939 3.106 14.132 1.00 66.46 93 ILE A N 1
ATOM 738 C CA . ILE A 1 95 ? 26.248 2.044 15.104 1.00 63.48 93 ILE A CA 1
ATOM 739 C C . ILE A 1 95 ? 26.970 2.637 16.313 1.00 65.63 93 ILE A C 1
ATOM 740 O O . ILE A 1 95 ? 26.685 2.274 17.461 1.00 67.47 93 ILE A O 1
ATOM 745 N N . GLN A 1 96 ? 27.874 3.577 16.039 1.00 69.02 94 GLN A N 1
ATOM 746 C CA . GLN A 1 96 ? 28.567 4.337 17.076 1.00 74.89 94 GLN A CA 1
ATOM 747 C C . GLN A 1 96 ? 27.597 5.154 17.928 1.00 73.27 94 GLN A C 1
ATOM 748 O O . GLN A 1 96 ? 27.794 5.296 19.135 1.00 71.97 94 GLN A O 1
ATOM 754 N N . LYS A 1 97 ? 26.540 5.665 17.294 1.00 75.73 95 LYS A N 1
ATOM 755 C CA . LYS A 1 97 ? 25.484 6.412 17.983 1.00 72.58 95 LYS A CA 1
ATOM 756 C C . LYS A 1 97 ? 24.528 5.530 18.803 1.00 71.68 95 LYS A C 1
ATOM 757 O O . LYS A 1 97 ? 23.603 6.035 19.445 1.00 74.77 95 LYS A O 1
ATOM 763 N N . GLY A 1 98 ? 24.750 4.219 18.781 1.00 65.79 96 GLY A N 1
ATOM 764 C CA . GLY A 1 98 ? 24.005 3.307 19.639 1.00 67.43 96 GLY A CA 1
ATOM 765 C C . GLY A 1 98 ? 23.085 2.337 18.925 1.00 67.52 96 GLY A C 1
ATOM 766 O O . GLY A 1 98 ? 22.389 1.554 19.579 1.00 69.40 96 GLY A O 1
ATOM 767 N N . ALA A 1 99 ? 23.072 2.392 17.591 1.00 58.11 97 ALA A N 1
ATOM 768 C CA . ALA A 1 99 ? 22.313 1.442 16.779 1.00 48.80 97 ALA A CA 1
ATOM 769 C C . ALA A 1 99 ? 22.883 0.048 16.951 1.00 49.72 97 ALA A C 1
ATOM 770 O O . ALA A 1 99 ? 24.093 -0.121 17.109 1.00 56.39 97 ALA A O 1
ATOM 772 N N . GLU A 1 100 ? 22.013 -0.951 16.922 1.00 50.92 98 GLU A N 1
ATOM 773 C CA . GLU A 1 100 ? 22.442 -2.310 17.192 1.00 54.73 98 GLU A CA 1
ATOM 774 C C . GLU A 1 100 ? 22.627 -3.145 15.920 1.00 53.31 98 GLU A C 1
ATOM 775 O O . GLU A 1 100 ? 23.258 -4.199 15.965 1.00 59.39 98 GLU A O 1
ATOM 781 N N . ASP A 1 101 ? 22.087 -2.658 14.800 1.00 55.50 99 ASP A N 1
ATOM 782 C CA . ASP A 1 101 ? 22.295 -3.246 13.465 1.00 52.00 99 ASP A CA 1
ATOM 783 C C . ASP A 1 101 ? 21.901 -2.238 12.385 1.00 54.94 99 ASP A C 1
ATOM 784 O O . ASP A 1 101 ? 21.207 -1.259 12.656 1.00 55.79 99 ASP A O 1
ATOM 789 N N . PHE A 1 102 ? 22.354 -2.497 11.162 1.00 59.24 100 PHE A N 1
ATOM 790 C CA . PHE A 1 102 ? 22.100 -1.645 10.011 1.00 64.51 100 PHE A CA 1
ATOM 791 C C . PHE A 1 102 ? 21.831 -2.581 8.840 1.00 71.02 100 PHE A C 1
ATOM 792 O O . PHE A 1 102 ? 22.760 -3.091 8.209 1.00 79.17 100 PHE A O 1
ATOM 800 N N . LEU A 1 103 ? 20.554 -2.827 8.572 1.00 75.43 101 LEU A N 1
ATOM 801 C CA . LEU A 1 103 ? 20.154 -3.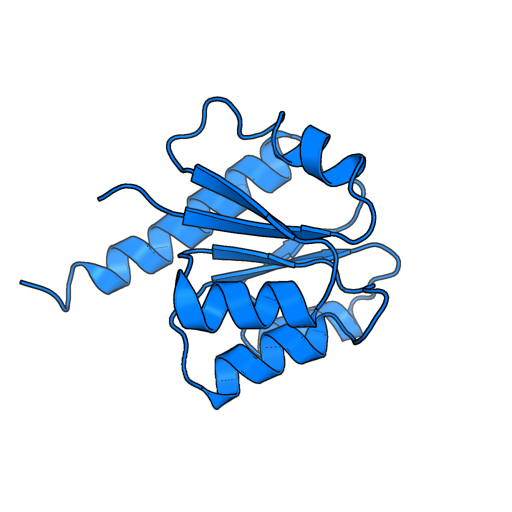696 7.477 1.00 77.29 101 LEU A CA 1
ATOM 802 C C . LEU A 1 103 ? 20.027 -2.869 6.213 1.00 78.38 101 LEU A C 1
ATOM 803 O O . LEU A 1 103 ? 19.622 -1.710 6.261 1.00 78.06 101 LEU A O 1
ATOM 808 N N . GLU A 1 104 ? 20.379 -3.464 5.082 1.00 86.98 102 GLU A N 1
ATOM 809 C CA . GLU A 1 104 ? 20.353 -2.741 3.819 1.00 94.70 102 GLU A CA 1
ATOM 810 C C . GLU A 1 104 ? 19.227 -3.234 2.924 1.00 95.91 102 GLU A C 1
ATOM 811 O O . GLU A 1 104 ? 19.105 -4.438 2.669 1.00 95.17 102 GLU A O 1
ATOM 817 N N . LYS A 1 105 ? 18.404 -2.289 2.470 1.00 96.90 103 LYS A N 1
ATOM 818 C CA A LYS A 1 105 ? 17.284 -2.591 1.585 0.50 98.10 103 LYS A CA 1
ATOM 819 C CA B LYS A 1 105 ? 17.286 -2.589 1.583 0.50 98.13 103 LYS A CA 1
ATOM 820 C C . L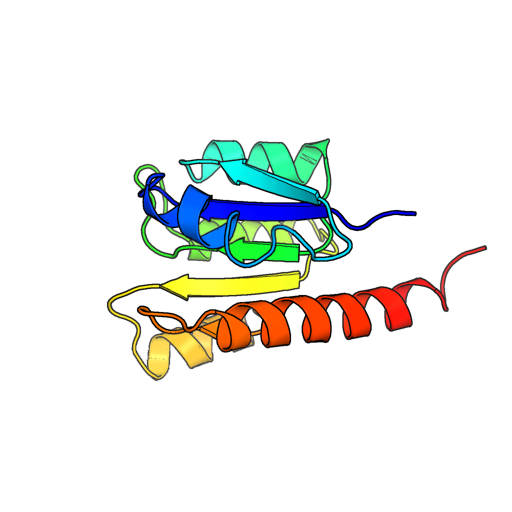YS A 1 105 ? 17.784 -3.022 0.203 1.00 99.86 103 LYS A C 1
ATOM 821 O O . LYS A 1 105 ? 18.704 -2.407 -0.342 1.00 102.04 103 LYS A O 1
ATOM 832 N N . PRO A 1 106 ? 17.187 -4.092 -0.371 1.00 101.59 104 PRO A N 1
ATOM 833 C CA . PRO A 1 106 ? 16.095 -4.943 0.126 1.00 102.61 104 PRO A CA 1
ATOM 834 C C . PRO A 1 106 ? 16.547 -5.999 1.138 1.00 100.73 104 PRO A C 1
ATOM 835 O O . PRO A 1 106 ? 17.654 -6.533 1.037 1.00 105.14 104 PRO A O 1
ATOM 839 N N . ILE A 1 107 ? 15.686 -6.269 2.113 1.00 95.85 105 ILE A N 1
ATOM 840 C CA . ILE A 1 107 ? 16.006 -7.167 3.216 1.00 92.74 105 ILE A CA 1
ATOM 841 C C . ILE A 1 107 ? 15.306 -8.503 3.013 1.00 91.76 105 ILE A C 1
ATOM 842 O O . ILE A 1 107 ? 14.137 -8.544 2.625 1.00 93.75 105 ILE A O 1
ATOM 847 N N . ASN A 1 108 ? 16.029 -9.590 3.276 1.00 92.60 106 ASN A N 1
ATOM 848 C CA . ASN A 1 108 ? 15.468 -10.938 3.227 1.00 96.57 106 ASN A CA 1
ATOM 849 C C . ASN A 1 108 ? 14.465 -11.164 4.355 1.00 95.57 106 ASN A C 1
ATOM 850 O O . ASN A 1 108 ? 14.456 -10.424 5.344 1.00 93.83 106 ASN A O 1
ATOM 855 N N . ALA A 1 109 ? 13.622 -12.183 4.197 1.00 98.73 107 ALA A N 1
ATOM 856 C CA . ALA A 1 109 ? 12.676 -12.588 5.236 1.00 99.98 107 ALA A CA 1
ATOM 857 C C . ALA A 1 109 ? 13.422 -12.949 6.514 1.00 100.80 107 ALA A C 1
ATOM 858 O O . ALA A 1 109 ? 13.081 -12.471 7.594 1.00 101.86 107 ALA A O 1
ATOM 860 N N . ASP A 1 110 ? 14.466 -13.761 6.361 1.00 100.26 108 ASP A N 1
ATOM 861 C CA . ASP A 1 110 ? 15.234 -14.275 7.486 1.00 98.64 108 ASP A CA 1
ATOM 862 C C . ASP A 1 110 ? 16.459 -13.443 7.854 1.00 93.05 108 ASP A C 1
ATOM 863 O O . ASP A 1 110 ? 17.177 -13.792 8.783 1.00 93.44 108 ASP A O 1
ATOM 868 N N . ARG A 1 111 ? 16.705 -12.354 7.130 1.00 89.11 109 ARG A N 1
ATOM 869 C CA . ARG A 1 111 ? 17.728 -11.396 7.549 1.00 85.72 109 ARG A CA 1
ATOM 870 C C . ARG A 1 111 ? 17.158 -10.526 8.655 1.00 82.28 109 ARG A C 1
ATOM 871 O O . ARG A 1 111 ? 17.796 -10.318 9.690 1.00 78.80 109 ARG A O 1
ATOM 879 N N . LEU A 1 112 ? 15.947 -10.030 8.416 1.00 79.77 110 LEU A N 1
ATOM 880 C CA . LEU A 1 112 ? 15.224 -9.218 9.374 1.00 75.45 110 LEU A CA 1
ATOM 881 C C . LEU A 1 112 ? 14.823 -10.068 10.569 1.00 72.41 110 LEU A C 1
ATOM 882 O O . LEU A 1 112 ? 15.043 -9.672 11.710 1.00 77.02 110 LEU A O 1
ATOM 887 N N . LYS A 1 113 ? 14.258 -11.241 10.290 1.00 67.33 111 LYS A N 1
ATOM 888 C CA . LYS A 1 113 ? 13.780 -12.167 11.317 1.00 65.21 111 LYS A CA 1
ATOM 889 C C . LYS A 1 113 ? 14.881 -12.578 12.299 1.00 65.90 111 LYS A C 1
ATOM 890 O O . LYS A 1 113 ? 14.648 -12.612 13.506 1.00 65.24 111 LYS A O 1
ATOM 896 N N . THR A 1 114 ? 16.073 -12.866 11.774 1.00 66.47 112 THR A N 1
ATOM 897 C CA . THR A 1 114 ? 17.239 -13.216 12.591 1.00 64.22 112 THR A CA 1
ATOM 898 C C . THR A 1 114 ? 17.697 -12.034 13.441 1.00 62.28 112 THR A C 1
ATOM 899 O O . THR A 1 114 ? 17.843 -12.167 14.659 1.00 66.94 112 THR A O 1
ATOM 903 N N . SER A 1 115 ? 17.896 -10.884 12.796 1.00 59.49 113 SER A N 1
ATOM 904 C CA . SER A 1 115 ? 18.392 -9.681 13.468 1.00 58.20 113 SER A CA 1
ATOM 905 C C . SER A 1 115 ? 17.491 -9.192 14.603 1.00 60.85 113 SER A C 1
ATOM 906 O O . SER A 1 115 ? 17.988 -8.835 15.675 1.00 68.29 113 SER A O 1
ATOM 909 N N . VAL A 1 116 ? 16.180 -9.181 14.358 1.00 56.74 114 VAL A N 1
ATOM 910 C CA . VAL A 1 116 ? 15.196 -8.768 15.359 1.00 50.44 114 VAL A CA 1
ATOM 911 C C . VAL A 1 116 ? 15.253 -9.703 16.569 1.00 54.72 114 VAL A C 1
ATOM 912 O O . VAL A 1 116 ? 15.322 -9.237 17.707 1.00 52.04 114 VAL A O 1
ATOM 916 N N . ALA A 1 117 ? 15.277 -11.010 16.305 1.00 53.98 115 ALA A N 1
ATOM 917 C CA . ALA A 1 117 ? 15.303 -12.031 17.352 1.00 55.12 115 ALA A CA 1
ATOM 918 C C . ALA A 1 117 ? 16.586 -12.003 18.181 1.00 59.58 115 ALA A C 1
ATOM 919 O O . ALA A 1 117 ? 16.542 -12.182 19.406 1.00 57.12 115 ALA A O 1
ATOM 921 N N . LEU A 1 118 ? 17.711 -11.764 17.507 1.00 57.22 116 LEU A N 1
ATOM 922 C CA . LEU A 1 118 ? 19.021 -11.692 18.160 1.00 59.92 116 LEU A CA 1
ATOM 923 C C . LEU A 1 118 ? 19.128 -10.515 19.127 1.00 59.16 116 LEU A C 1
ATOM 924 O O . LEU A 1 118 ? 19.544 -10.687 20.272 1.00 62.14 116 LEU A O 1
ATOM 929 N N . HIS A 1 119 ? 18.743 -9.328 18.665 1.00 54.63 117 HIS A N 1
ATOM 930 C CA . HIS A 1 119 ? 18.885 -8.115 19.465 1.00 54.80 117 HIS A CA 1
ATOM 931 C C . HIS A 1 119 ? 17.816 -7.969 20.549 1.00 59.02 117 HIS A C 1
ATOM 932 O O . HIS A 1 119 ? 18.028 -7.281 21.557 1.00 58.66 117 HIS A O 1
ATOM 939 N N . LEU A 1 120 ? 16.688 -8.646 20.335 1.00 55.99 118 LEU A N 1
ATOM 940 C CA . LEU A 1 120 ? 15.661 -8.826 21.345 1.00 53.68 118 LEU A CA 1
ATOM 941 C C . LEU A 1 120 ? 16.178 -9.721 22.479 1.00 60.83 118 LEU A C 1
ATOM 942 O O . LEU A 1 120 ? 15.919 -9.441 23.649 1.00 54.73 118 LEU A O 1
ATOM 947 N N . LYS A 1 121 ? 16.912 -10.780 22.116 1.00 67.02 119 LYS A N 1
ATOM 948 C CA . LYS A 1 121 ? 17.560 -11.690 23.076 1.00 71.05 119 LYS A CA 1
ATOM 949 C C . LYS A 1 121 ? 18.583 -11.007 23.984 1.00 71.92 119 LYS A C 1
ATOM 950 O O . LYS A 1 121 ? 18.495 -11.134 25.207 1.00 77.05 119 LYS A O 1
ATOM 956 N N . ARG A 1 122 ? 19.547 -10.299 23.388 1.00 69.35 120 ARG A N 1
ATOM 957 C CA . ARG A 1 122 ? 20.586 -9.592 24.149 1.00 68.19 120 ARG A CA 1
ATOM 958 C C . ARG A 1 122 ? 19.983 -8.616 25.150 1.00 69.18 120 ARG A C 1
ATOM 959 O O . ARG A 1 122 ? 20.406 -8.568 26.306 1.00 72.95 120 ARG A O 1
ATOM 967 N N . ALA A 1 123 ? 18.988 -7.857 24.695 1.00 69.40 121 ALA A N 1
ATOM 968 C CA . ALA A 1 123 ? 18.302 -6.876 25.527 1.00 71.48 121 ALA A CA 1
ATOM 969 C C . ALA A 1 123 ? 17.482 -7.529 26.637 1.00 71.79 121 ALA A C 1
ATOM 970 O O . ALA A 1 123 ? 17.437 -7.012 27.757 1.00 73.35 121 ALA A O 1
ATOM 972 N N . LYS A 1 124 ? 16.842 -8.656 26.322 1.00 69.11 122 LYS A N 1
ATOM 973 C CA . LYS A 1 124 ? 16.062 -9.404 27.306 1.00 65.28 122 LYS A CA 1
ATOM 974 C C . LYS A 1 124 ? 16.962 -10.016 28.377 1.00 69.92 122 LYS A C 1
ATOM 975 O O . LYS A 1 124 ? 16.655 -9.915 29.563 1.00 73.32 122 LYS A O 1
ATOM 981 N N . LEU A 1 125 ? 18.081 -10.610 27.957 1.00 68.97 123 LEU A N 1
ATOM 982 C CA . LEU A 1 125 ? 19.028 -11.251 28.872 1.00 76.01 123 LEU A CA 1
ATOM 983 C C . LEU A 1 125 ? 19.651 -10.257 29.855 1.00 81.67 123 LEU A C 1
ATOM 984 O O . LEU A 1 125 ? 19.876 -10.585 31.020 1.00 87.83 123 LEU A O 1
ATOM 989 N N . GLU A 1 126 ? 19.916 -9.042 29.385 1.00 86.15 124 GLU A N 1
ATOM 990 C CA . GLU A 1 126 ? 20.460 -7.996 30.246 1.00 88.77 124 GLU A CA 1
ATOM 991 C C . GLU A 1 126 ? 19.397 -7.364 31.144 1.00 88.00 124 GLU A C 1
ATOM 992 O O . GLU A 1 126 ? 19.725 -6.770 32.169 1.00 90.77 124 GLU A O 1
ATOM 998 N N . ASP A 1 127 ? 18.131 -7.498 30.758 1.00 87.73 125 ASP A N 1
ATOM 999 C CA . ASP A 1 127 ? 17.026 -6.989 31.565 1.00 90.63 125 ASP A CA 1
ATOM 1000 C C . ASP A 1 127 ? 16.750 -7.875 32.777 1.00 92.36 125 ASP A C 1
ATOM 1001 O O . ASP A 1 127 ? 16.619 -7.373 33.896 1.00 93.71 125 ASP A O 1
ATOM 1006 N N . LEU A 1 128 ? 16.681 -9.188 32.557 1.00 92.25 126 LEU A N 1
ATOM 1007 C CA . LEU A 1 128 ? 16.234 -10.123 33.603 1.00 95.76 126 LEU A CA 1
ATOM 1008 C C . LEU A 1 128 ? 17.241 -10.407 34.729 1.00 97.30 126 LEU A C 1
ATOM 1009 O O . LEU A 1 128 ? 16.948 -11.171 35.652 1.00 98.38 126 LEU A O 1
ATOM 1014 N N . VAL A 1 129 ? 18.413 -9.782 34.660 1.00 99.07 127 VAL A N 1
ATOM 1015 C CA . VAL A 1 129 ? 19.362 -9.845 35.769 1.00 103.20 127 VAL A CA 1
ATOM 1016 C C . VAL A 1 129 ? 19.172 -8.681 36.761 1.00 107.83 127 VAL A C 1
ATOM 1017 O O . VAL A 1 129 ? 19.491 -8.813 37.945 1.00 108.73 127 VAL A O 1
ATOM 1021 N N . GLU A 1 130 ? 18.633 -7.559 36.276 1.00 112.56 128 GLU A N 1
ATOM 1022 C CA . GLU A 1 130 ? 18.294 -6.408 37.128 1.00 116.37 128 GLU A CA 1
ATOM 1023 C C . GLU A 1 130 ? 16.777 -6.198 37.248 1.00 118.26 128 GLU A C 1
ATOM 1024 O O . GLU A 1 130 ? 16.257 -5.138 36.888 1.00 115.94 128 GLU A O 1
ATOM 1030 N N . GLY A 1 131 ? 16.078 -7.208 37.760 1.00 123.49 129 GLY A N 1
ATOM 1031 C CA . GLY A 1 131 ? 14.625 -7.141 37.932 1.00 129.02 129 GLY A CA 1
ATOM 1032 C C . GLY A 1 131 ? 14.067 -8.260 38.795 1.00 134.45 129 GLY A C 1
ATOM 1033 O O . GLY A 1 131 ? 14.454 -9.423 38.643 1.00 136.28 129 GLY A O 1
ATOM 1034 N N . HIS A 1 132 ? 13.157 -7.904 39.702 1.00 137.81 130 HIS A N 1
ATOM 1035 C CA . HIS A 1 132 ? 12.520 -8.870 40.606 1.00 138.87 130 HIS A CA 1
ATOM 1036 C C . HIS A 1 132 ? 11.086 -8.476 40.966 1.00 137.77 130 HIS A C 1
ATOM 1037 O O . HIS A 1 132 ? 10.375 -7.8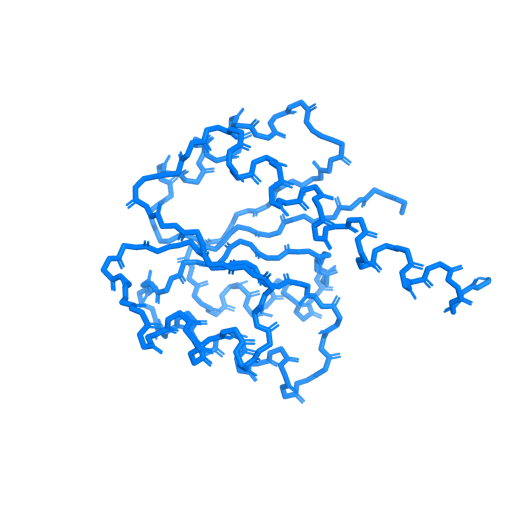62 40.168 1.00 136.47 130 HIS A O 1
#